Protein AF-A0A1H8TI60-F1 (afdb_monomer)

Mean predicted aligned error: 10.17 Å

Nearest PDB structures (foldseek):
  2brx-assembly1_A  TM=9.393E-01  e=2.793E-07  Pyrococcus furiosus
  2j4k-assembly1_C  TM=9.108E-01  e=2.691E-06  Saccharolobus solfataricus P2
  2j4l-assembly1_E  TM=8.983E-01  e=6.579E-06  Saccharolobus solfataricus
  2j4j-assembly1_E  TM=9.072E-01  e=2.920E-05  Saccharolobus solfataricus P2
  2j4j-assembly1_C  TM=8.533E-01  e=2.442E-05  Saccharolobus solfataricus P2

Radius of gyration: 17.44 Å; Cα contacts (8 Å, |Δi|>4): 219; chains: 1; bounding box: 43×33×63 Å

Organism: NCBI:txid660520

pLDDT: mean 76.33, std 19.81, range [30.11, 94.12]

Sequence (157 aa):
MPTLDSEHLREYATVIPTLAQEHGVCVVTGGGSPSREFIDSELSGRTKSNLKLGIGVTRLNARFLVAATGDDAVLTPSKDYEAAGRALRCGDIVVMGGIAPDQITDAVSALLAEYINAGFLICATNVPWSESVALRRVKEKALPFRAGRMSSGFLRD

Solvent-accessible surface area (backbone atoms only — not comparable to full-atom values): 9128 Å² total; per-residue (Å²): 117,78,72,70,50,72,66,63,42,51,51,47,31,52,51,52,59,62,49,46,76,83,39,87,42,77,46,68,31,61,34,55,68,56,16,49,54,47,23,64,25,84,92,73,40,81,36,77,67,22,30,47,47,21,30,49,40,3,38,50,41,24,52,51,49,39,70,60,50,50,87,87,36,59,66,52,66,37,72,47,62,66,58,37,47,52,42,39,73,75,69,21,40,32,32,17,30,44,72,51,72,92,50,56,51,69,58,51,46,52,52,41,34,59,75,62,65,38,69,62,46,74,46,87,60,93,60,80,77,88,69,51,54,47,74,40,52,61,79,69,66,92,66,80,85,75,75,75,83,74,81,89,80,86,88,80,134

Secondary structure (DSSP, 8-state):
---S-HHHHHHHHHHHHHHHTTS--EEE---HHHHHHHHT-TTT-S-HHHHHHHHHHHHHHHHHHHHHH-TTS-----SSHHHHHHHHHTTPPEEE---STT--HHHHHHHHHHHTT-SEEEE--SS-TTSSSEEEETTS-----------------

Structure (mmCIF, N/CA/C/O backbone):
data_AF-A0A1H8TI60-F1
#
_entry.id   AF-A0A1H8TI60-F1
#
loop_
_atom_site.group_PDB
_atom_site.id
_atom_site.type_symbol
_atom_site.label_atom_id
_atom_site.label_alt_id
_atom_site.label_comp_id
_atom_site.label_asym_id
_atom_site.label_entity_id
_atom_site.label_seq_id
_atom_site.pdbx_PDB_ins_code
_atom_site.Cartn_x
_atom_site.Cartn_y
_atom_site.Cartn_z
_atom_site.occupancy
_atom_site.B_iso_or_equiv
_atom_site.auth_seq_id
_atom_site.auth_comp_id
_atom_site.auth_asym_id
_atom_site.auth_atom_id
_atom_site.pdbx_PDB_model_num
ATOM 1 N N . MET A 1 1 ? 16.234 4.261 -2.917 1.00 37.00 1 MET A N 1
ATOM 2 C CA . MET A 1 1 ? 15.803 4.612 -1.542 1.00 37.00 1 MET A CA 1
ATOM 3 C C . MET A 1 1 ? 14.281 4.622 -1.497 1.00 37.00 1 MET A C 1
ATOM 5 O O . MET A 1 1 ? 13.714 4.931 -2.540 1.00 37.00 1 MET A O 1
ATOM 9 N N . PRO A 1 2 ? 13.608 4.233 -0.394 1.00 48.31 2 PRO A N 1
ATOM 10 C CA . PRO A 1 2 ? 12.150 4.329 -0.310 1.00 48.31 2 PRO A CA 1
ATOM 11 C C . PRO A 1 2 ? 11.716 5.766 -0.612 1.00 48.31 2 PRO A C 1
ATOM 13 O O . PRO A 1 2 ? 12.353 6.712 -0.162 1.00 48.31 2 PRO A O 1
ATOM 16 N N . THR A 1 3 ? 10.677 5.923 -1.429 1.00 57.59 3 THR A N 1
ATOM 17 C CA . THR A 1 3 ? 10.190 7.245 -1.875 1.00 57.59 3 THR A CA 1
ATOM 18 C C . THR A 1 3 ? 9.201 7.870 -0.901 1.00 57.59 3 THR A C 1
ATOM 20 O O . THR A 1 3 ? 8.797 9.011 -1.097 1.00 57.59 3 THR A O 1
ATOM 23 N N . LEU A 1 4 ? 8.780 7.110 0.112 1.00 62.00 4 LEU A N 1
ATOM 24 C CA . LEU A 1 4 ? 7.967 7.617 1.204 1.00 62.00 4 LEU A CA 1
ATOM 25 C C . LEU A 1 4 ? 8.854 8.532 2.043 1.00 62.00 4 LEU A C 1
ATOM 27 O O . LEU A 1 4 ? 9.689 8.064 2.815 1.00 62.00 4 LEU A O 1
ATOM 31 N N . ASP A 1 5 ? 8.692 9.832 1.831 1.00 71.44 5 ASP A N 1
ATOM 32 C CA . ASP A 1 5 ? 9.240 10.842 2.720 1.00 71.44 5 ASP A CA 1
ATOM 33 C C . ASP A 1 5 ? 8.764 10.574 4.157 1.00 71.44 5 ASP A C 1
ATOM 35 O O . ASP A 1 5 ? 7.629 10.156 4.394 1.00 71.44 5 ASP A O 1
ATOM 39 N N . SER A 1 6 ? 9.665 10.771 5.114 1.00 72.25 6 SER A N 1
ATOM 40 C CA . SER A 1 6 ? 9.448 10.437 6.520 1.00 72.25 6 SER A CA 1
ATOM 41 C C . SER A 1 6 ? 8.280 11.201 7.145 1.00 72.25 6 SER A C 1
ATOM 43 O O . SER A 1 6 ? 7.661 10.691 8.075 1.00 72.25 6 SER A O 1
ATOM 45 N N . GLU A 1 7 ? 7.969 12.397 6.645 1.00 77.50 7 GLU A N 1
ATOM 46 C CA . GLU A 1 7 ? 6.816 13.187 7.080 1.00 77.50 7 GLU A CA 1
ATOM 47 C C . GLU A 1 7 ? 5.506 12.532 6.628 1.00 77.50 7 GLU A C 1
ATOM 49 O O . GLU A 1 7 ? 4.734 12.071 7.468 1.00 77.50 7 GLU A O 1
ATOM 54 N N . HIS A 1 8 ? 5.332 12.332 5.319 1.00 78.81 8 HIS A N 1
ATOM 55 C CA . HIS A 1 8 ? 4.176 11.630 4.753 1.00 78.81 8 HIS A CA 1
ATOM 56 C C . HIS A 1 8 ? 3.988 10.219 5.333 1.00 78.81 8 HIS A C 1
ATOM 58 O O . HIS A 1 8 ? 2.867 9.775 5.571 1.00 78.81 8 HIS A O 1
ATOM 64 N N . LEU A 1 9 ? 5.082 9.495 5.589 1.00 82.44 9 LEU A N 1
ATOM 65 C CA . LEU A 1 9 ? 5.021 8.170 6.200 1.00 82.44 9 LEU A CA 1
ATOM 66 C C . LEU A 1 9 ? 4.405 8.213 7.606 1.00 82.44 9 LEU A C 1
ATOM 68 O O . LEU A 1 9 ? 3.596 7.346 7.930 1.00 82.44 9 LEU A O 1
ATOM 72 N N . ARG A 1 10 ? 4.766 9.211 8.426 1.00 83.31 10 ARG A N 1
ATOM 73 C CA . ARG A 1 10 ? 4.195 9.402 9.771 1.00 83.31 10 ARG A CA 1
ATOM 74 C C . ARG A 1 10 ? 2.727 9.797 9.707 1.00 83.31 10 ARG A C 1
ATOM 76 O O . ARG A 1 10 ? 1.930 9.289 10.492 1.00 83.31 10 ARG A O 1
ATOM 83 N N . GLU A 1 11 ? 2.365 10.667 8.771 1.00 87.00 11 GLU A N 1
ATOM 84 C CA . GLU A 1 11 ? 0.969 11.047 8.550 1.00 87.00 11 GLU A CA 1
ATOM 85 C C . GLU A 1 11 ? 0.119 9.829 8.179 1.00 87.00 11 GLU A C 1
ATOM 87 O O . GLU A 1 11 ? -0.899 9.569 8.822 1.00 87.00 11 GLU A O 1
ATOM 92 N N . TYR A 1 12 ? 0.565 9.015 7.215 1.00 88.38 12 TYR A N 1
ATOM 93 C CA . TYR A 1 12 ? -0.143 7.788 6.843 1.00 88.38 12 TYR A CA 1
ATOM 94 C C . TYR A 1 12 ? -0.223 6.791 7.998 1.00 88.38 12 TYR A C 1
ATOM 96 O O . TYR A 1 12 ? -1.298 6.251 8.253 1.00 88.38 12 TYR A O 1
ATOM 104 N N . ALA A 1 13 ? 0.877 6.591 8.727 1.00 87.00 13 ALA A N 1
ATOM 105 C CA . ALA A 1 13 ? 0.916 5.729 9.906 1.00 87.00 13 ALA A CA 1
ATOM 106 C C . ALA A 1 13 ? -0.026 6.192 11.030 1.00 87.00 13 ALA A C 1
ATOM 108 O O . ALA A 1 13 ? -0.412 5.385 11.867 1.00 87.00 13 ALA A O 1
ATOM 109 N N . THR A 1 14 ? -0.423 7.466 11.035 1.00 88.69 14 THR A N 1
ATOM 110 C CA . THR A 1 14 ? -1.390 8.017 11.992 1.00 88.69 14 THR A CA 1
ATOM 111 C C . THR A 1 14 ? -2.823 7.858 11.482 1.00 88.69 14 THR A C 1
ATOM 113 O O . THR A 1 14 ? -3.696 7.395 12.208 1.00 88.69 14 THR A O 1
ATOM 116 N N . VAL A 1 15 ? -3.074 8.203 10.216 1.00 90.31 15 VAL A N 1
ATOM 117 C CA . VAL A 1 15 ? -4.421 8.217 9.618 1.00 90.31 15 VAL A CA 1
ATOM 118 C C . VAL A 1 15 ? -4.974 6.807 9.399 1.00 90.31 15 VAL A C 1
ATOM 120 O O . VAL A 1 15 ? -6.165 6.577 9.602 1.00 90.31 15 VAL A O 1
ATOM 123 N N . ILE A 1 16 ? -4.135 5.855 8.979 1.00 90.75 16 ILE A N 1
ATOM 124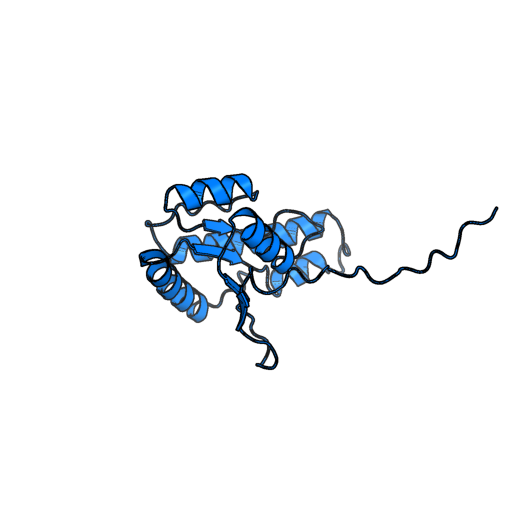 C CA . ILE A 1 16 ? -4.574 4.495 8.635 1.00 90.75 16 ILE A CA 1
ATOM 125 C C . ILE A 1 16 ? -5.190 3.766 9.843 1.00 90.75 16 ILE A C 1
ATOM 127 O O . ILE A 1 16 ? -6.317 3.285 9.699 1.00 90.75 16 ILE A O 1
ATOM 131 N N . PRO A 1 17 ? -4.547 3.715 11.030 1.00 88.69 17 PRO A N 1
ATOM 132 C CA . PRO A 1 17 ? -5.162 3.132 12.222 1.00 88.69 17 PRO A CA 1
ATOM 133 C C . PRO A 1 17 ? -6.447 3.837 12.643 1.00 88.69 17 PRO A C 1
ATOM 135 O O . PRO A 1 17 ? -7.404 3.171 13.023 1.00 88.69 17 PRO A O 1
ATOM 138 N N . THR A 1 18 ? -6.510 5.170 12.540 1.00 90.62 18 THR A N 1
ATOM 139 C CA . THR A 1 18 ? -7.734 5.921 12.857 1.00 90.62 18 THR A CA 1
ATOM 140 C C . THR A 1 18 ? -8.896 5.503 11.959 1.00 90.62 18 THR A C 1
ATOM 142 O O . THR A 1 18 ? -9.989 5.258 12.455 1.00 90.62 18 THR A O 1
ATOM 145 N N . LEU A 1 19 ? -8.669 5.344 10.651 1.00 90.25 19 LEU A N 1
ATOM 146 C CA . LEU A 1 19 ? -9.698 4.845 9.731 1.00 90.25 19 LEU A CA 1
ATOM 147 C C . LEU A 1 19 ? -10.092 3.392 10.031 1.00 90.25 19 LEU A C 1
ATOM 149 O O . LEU A 1 19 ? -11.259 3.028 9.884 1.00 90.25 19 LEU A O 1
ATOM 153 N N . ALA A 1 20 ? -9.135 2.569 10.462 1.00 89.62 20 ALA A N 1
ATOM 154 C CA . ALA A 1 20 ? -9.366 1.161 10.771 1.00 89.62 20 ALA A CA 1
ATOM 155 C C . ALA A 1 20 ? -10.279 0.935 11.990 1.00 89.62 20 ALA A C 1
ATOM 157 O O . ALA A 1 20 ? -10.853 -0.142 12.125 1.00 89.62 20 ALA A O 1
ATOM 158 N N . GLN A 1 21 ? -10.470 1.947 12.846 1.00 89.75 21 GLN A N 1
ATOM 159 C CA . GLN A 1 21 ? -11.403 1.870 13.978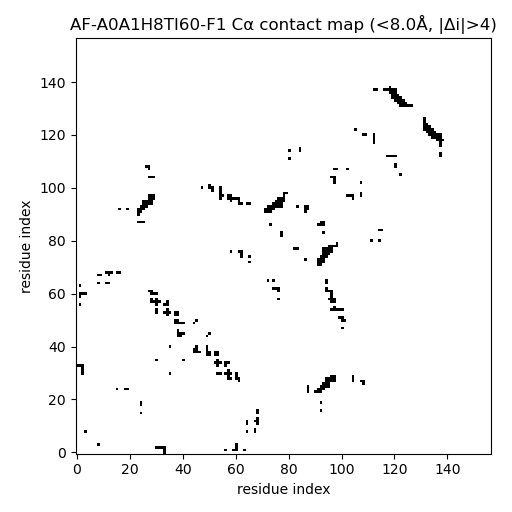 1.00 89.75 21 GLN A CA 1
ATOM 160 C C . GLN A 1 21 ? -12.868 1.746 13.535 1.00 89.75 21 GLN A C 1
ATOM 162 O O . GLN A 1 21 ? -13.676 1.157 14.250 1.00 89.75 21 GLN A O 1
ATOM 167 N N . GLU A 1 22 ? -13.216 2.275 12.358 1.00 92.25 22 GLU A N 1
ATOM 168 C CA . GLU A 1 22 ? -14.598 2.308 11.857 1.00 92.25 22 GLU A CA 1
ATOM 169 C C . GLU A 1 22 ? -14.779 1.575 10.518 1.00 92.25 22 GLU A C 1
ATOM 171 O O . GLU A 1 22 ? -15.909 1.312 10.088 1.00 92.25 22 GLU A O 1
ATOM 176 N N . HIS A 1 23 ? -13.685 1.242 9.827 1.00 92.50 23 HIS A N 1
ATOM 177 C CA . HIS A 1 23 ? -13.711 0.706 8.468 1.00 92.50 23 HIS A CA 1
ATOM 178 C C . HIS A 1 23 ? -12.710 -0.435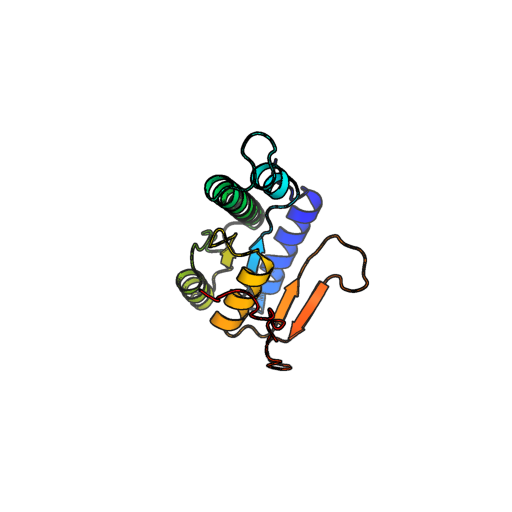 8.265 1.00 92.50 23 HIS A C 1
ATOM 180 O O . HIS A 1 23 ? -11.621 -0.441 8.823 1.00 92.50 23 HIS A O 1
ATOM 186 N N . GLY A 1 24 ? -13.033 -1.369 7.367 1.00 91.94 24 GLY A N 1
ATOM 187 C CA . GLY A 1 24 ? -12.025 -2.273 6.814 1.00 91.94 24 GLY A CA 1
ATOM 188 C C . GLY A 1 24 ? -11.096 -1.503 5.872 1.00 91.94 24 GLY A C 1
ATOM 189 O O . GLY A 1 24 ? -11.563 -0.951 4.873 1.00 91.94 24 GLY A O 1
ATOM 190 N N . VAL A 1 25 ? -9.796 -1.471 6.174 1.00 92.50 25 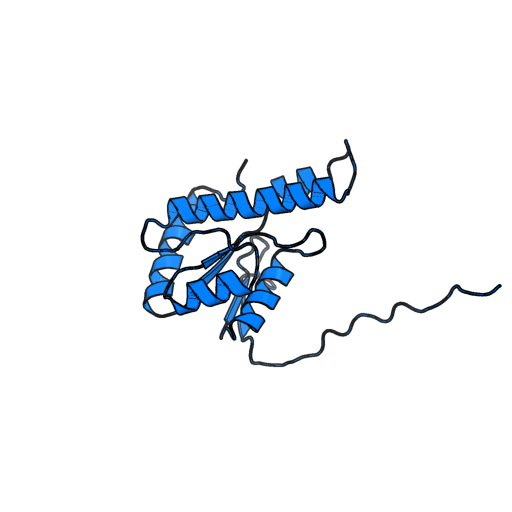VAL A N 1
ATOM 191 C CA . VAL A 1 25 ? -8.809 -0.674 5.430 1.00 92.50 25 VAL A CA 1
ATOM 192 C C . VAL A 1 25 ? -7.827 -1.569 4.673 1.00 92.50 25 VAL A C 1
ATOM 194 O O . VAL A 1 25 ? -7.162 -2.432 5.245 1.00 92.50 25 VAL A O 1
ATOM 197 N N . CYS A 1 26 ? -7.694 -1.297 3.374 1.00 92.88 26 CYS A N 1
ATOM 198 C CA . CYS A 1 26 ? -6.663 -1.859 2.507 1.00 92.88 26 CYS A CA 1
ATOM 199 C C . CYS A 1 26 ? -5.833 -0.731 1.886 1.00 92.88 26 CYS A C 1
ATOM 201 O O . CYS A 1 26 ? -6.390 0.248 1.389 1.00 92.88 26 CYS A O 1
ATOM 203 N N . VAL A 1 27 ? -4.513 -0.900 1.835 1.00 92.62 27 VAL A N 1
ATOM 204 C CA . VAL A 1 27 ? -3.571 0.063 1.257 1.00 92.62 27 VAL A CA 1
ATOM 205 C C . VAL A 1 27 ? -2.700 -0.625 0.211 1.00 92.62 27 VAL A C 1
ATOM 207 O O . VAL A 1 27 ? -2.106 -1.668 0.474 1.00 92.62 27 VAL A O 1
ATOM 210 N N . VAL A 1 28 ? -2.578 -0.025 -0.974 1.00 92.81 28 VAL A N 1
ATOM 211 C CA . VAL A 1 28 ? -1.655 -0.469 -2.030 1.00 92.81 28 VAL A CA 1
ATOM 212 C C . VAL A 1 28 ? -0.613 0.619 -2.247 1.00 92.81 28 VAL A C 1
ATOM 214 O O . VAL A 1 28 ? -0.941 1.732 -2.652 1.00 92.81 28 VAL A O 1
ATOM 217 N N . THR A 1 29 ? 0.657 0.316 -1.992 1.00 91.06 29 THR A N 1
ATOM 218 C CA . THR A 1 29 ? 1.734 1.301 -2.126 1.00 91.06 29 THR A CA 1
ATOM 219 C C . THR A 1 29 ? 2.336 1.297 -3.527 1.00 91.06 29 THR A C 1
ATOM 221 O O . THR A 1 29 ? 2.749 0.254 -4.041 1.00 91.06 29 THR A O 1
ATOM 224 N N . GLY A 1 30 ? 2.462 2.487 -4.115 1.00 89.75 30 GLY A N 1
ATOM 225 C CA . GLY A 1 30 ? 3.218 2.733 -5.342 1.00 89.75 30 GLY A CA 1
ATOM 226 C C . GLY A 1 30 ? 4.724 2.504 -5.183 1.00 89.75 30 GLY A C 1
ATOM 227 O O . GLY A 1 30 ? 5.256 2.417 -4.077 1.00 89.75 30 GLY A O 1
ATOM 228 N N . GLY A 1 31 ? 5.435 2.428 -6.310 1.00 87.31 31 GLY A N 1
ATOM 229 C CA . GLY A 1 31 ? 6.895 2.272 -6.334 1.00 87.31 31 GLY A CA 1
ATOM 230 C C . GLY A 1 31 ? 7.690 3.584 -6.414 1.00 87.31 31 GLY A C 1
ATOM 231 O O . GLY A 1 31 ? 8.906 3.563 -6.237 1.00 87.31 31 GLY A O 1
ATOM 232 N N . GLY A 1 32 ? 7.021 4.706 -6.699 1.00 85.88 32 GLY A N 1
ATOM 233 C CA . GLY A 1 32 ? 7.647 6.026 -6.842 1.00 85.88 32 GLY A CA 1
ATOM 234 C C . GLY A 1 32 ? 8.723 6.105 -7.934 1.00 85.88 32 GLY A C 1
ATOM 235 O O . GLY A 1 32 ? 8.835 5.219 -8.787 1.00 85.88 32 GLY A O 1
ATOM 236 N N . SER A 1 33 ? 9.524 7.174 -7.900 1.00 85.19 33 SER A N 1
ATOM 237 C CA . SER A 1 33 ? 10.670 7.378 -8.801 1.00 85.19 33 SER A CA 1
ATOM 238 C C . SER A 1 33 ? 11.660 6.202 -8.828 1.00 85.19 33 SER A C 1
ATOM 240 O O . SER A 1 33 ? 11.989 5.768 -9.928 1.00 85.19 33 SER A O 1
ATOM 242 N N . PRO A 1 34 ? 12.039 5.577 -7.690 1.00 84.94 34 PRO A N 1
ATOM 243 C CA . PRO A 1 34 ? 12.964 4.443 -7.691 1.00 84.94 34 PRO A CA 1
ATOM 244 C C . PRO A 1 34 ? 12.461 3.256 -8.517 1.00 84.94 34 PRO A C 1
ATOM 246 O O . PRO A 1 34 ? 13.236 2.601 -9.200 1.00 84.94 34 PRO A O 1
ATOM 249 N N . SER A 1 35 ? 11.154 2.969 -8.493 1.00 86.75 35 SER A N 1
ATOM 250 C CA . SER A 1 35 ? 10.589 1.910 -9.337 1.00 86.75 35 SER A CA 1
ATOM 251 C C . SER A 1 35 ? 10.734 2.238 -10.824 1.00 86.75 35 SER A C 1
ATOM 253 O O . SER A 1 35 ? 11.115 1.365 -11.600 1.00 86.75 35 SER A O 1
ATOM 255 N N . ARG A 1 36 ? 10.505 3.499 -11.218 1.00 84.00 36 ARG A N 1
ATOM 256 C CA . ARG A 1 36 ? 10.678 3.956 -12.608 1.00 84.00 36 ARG A CA 1
ATOM 257 C C . ARG A 1 36 ? 12.137 3.863 -13.050 1.00 84.00 36 ARG A C 1
ATOM 259 O O . ARG A 1 36 ? 12.394 3.351 -14.128 1.00 84.00 36 ARG A O 1
ATOM 266 N N . GLU A 1 37 ? 13.080 4.243 -12.189 1.00 86.81 37 GLU A N 1
ATOM 267 C CA . GLU A 1 37 ? 14.521 4.121 -12.455 1.00 86.81 37 GLU A CA 1
ATOM 268 C C . GLU A 1 37 ? 14.945 2.671 -12.734 1.00 86.81 37 GLU A C 1
ATOM 270 O O . GLU A 1 37 ? 15.737 2.424 -13.642 1.00 86.81 37 GLU A O 1
ATOM 275 N N . PHE A 1 38 ? 14.396 1.695 -12.001 1.00 85.38 38 PHE A N 1
ATOM 276 C CA . PHE A 1 38 ? 14.669 0.283 -12.279 1.00 85.38 38 PHE A CA 1
ATOM 277 C C . PHE A 1 38 ? 13.944 -0.229 -13.526 1.00 85.38 38 PHE A C 1
ATOM 279 O O . PHE A 1 38 ? 14.533 -0.989 -14.291 1.00 85.38 38 PHE A O 1
ATOM 286 N N . ILE A 1 39 ? 12.677 0.152 -13.732 1.00 85.00 39 ILE A N 1
ATOM 287 C CA . ILE A 1 39 ? 11.863 -0.309 -14.868 1.00 85.00 39 ILE A CA 1
ATOM 288 C C . ILE A 1 39 ? 12.422 0.208 -16.197 1.00 85.00 39 ILE A C 1
ATOM 290 O O . ILE A 1 39 ? 12.525 -0.564 -17.152 1.00 85.00 39 ILE A O 1
ATOM 294 N N . ASP A 1 40 ? 12.782 1.489 -16.237 1.00 84.94 40 ASP A N 1
ATOM 295 C CA . ASP A 1 40 ? 13.205 2.212 -17.436 1.00 84.94 40 ASP A CA 1
ATOM 296 C C . ASP A 1 40 ? 14.740 2.362 -17.512 1.00 84.94 40 ASP A C 1
ATOM 298 O O . ASP A 1 40 ? 15.256 3.172 -18.277 1.00 84.94 40 AS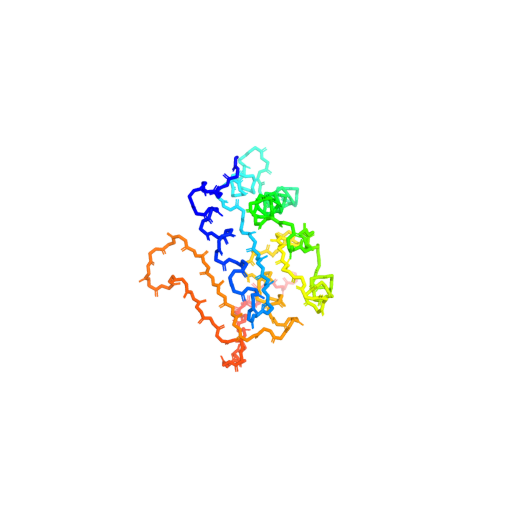P A O 1
ATOM 302 N N . SER A 1 41 ? 15.485 1.565 -16.734 1.00 80.25 41 SER A N 1
ATOM 303 C CA . SER A 1 41 ? 16.952 1.577 -16.707 1.00 80.25 41 SER A CA 1
ATOM 304 C C . SER A 1 41 ? 17.560 1.380 -18.101 1.00 80.25 41 SER A C 1
ATOM 306 O O . SER A 1 41 ? 17.369 0.335 -18.729 1.00 80.25 41 SER A O 1
ATOM 308 N N . GLU A 1 42 ? 18.381 2.332 -18.551 1.00 71.06 42 GLU A N 1
ATOM 309 C CA . GLU A 1 42 ? 19.067 2.272 -19.854 1.00 71.06 42 GLU A CA 1
ATOM 310 C C . GLU A 1 42 ? 20.049 1.096 -19.974 1.00 71.06 42 GLU A C 1
ATOM 312 O O . GLU A 1 42 ? 20.338 0.633 -21.073 1.00 71.06 42 GLU A O 1
ATOM 317 N N . LEU A 1 43 ? 20.516 0.554 -18.843 1.00 72.38 43 LEU A N 1
ATOM 318 C CA . LEU A 1 43 ? 21.450 -0.576 -18.802 1.00 72.38 43 LEU A CA 1
ATOM 319 C C . LEU A 1 43 ? 20.838 -1.884 -19.319 1.00 72.38 43 LEU A C 1
ATOM 321 O O . LEU A 1 43 ? 21.564 -2.796 -19.706 1.00 72.38 43 LEU A O 1
ATOM 325 N N . SER A 1 44 ? 19.512 -2.018 -19.264 1.00 74.94 44 SER A N 1
ATOM 326 C CA . SER A 1 44 ? 18.820 -3.270 -19.602 1.00 74.94 44 SER A CA 1
ATOM 327 C C . SER A 1 44 ? 17.492 -3.081 -20.338 1.00 74.94 44 SER A C 1
ATOM 329 O O . SER A 1 44 ? 16.939 -4.060 -20.837 1.00 74.94 44 SER A O 1
ATOM 331 N N . GLY A 1 45 ? 16.990 -1.850 -20.453 1.00 75.06 45 GLY A N 1
ATOM 332 C CA . GLY A 1 45 ? 15.702 -1.539 -21.065 1.00 75.06 45 GLY A CA 1
ATOM 333 C C . GLY A 1 45 ? 14.517 -2.110 -20.281 1.00 75.06 45 GLY A C 1
ATOM 334 O O . GLY A 1 45 ? 14.654 -2.683 -19.203 1.00 75.06 45 GLY A O 1
ATOM 335 N N . ARG A 1 46 ? 13.304 -1.988 -20.818 1.00 83.12 46 ARG A N 1
ATOM 336 C CA . ARG A 1 46 ? 12.087 -2.421 -20.116 1.00 83.12 46 ARG A CA 1
ATOM 337 C C . ARG A 1 46 ? 11.864 -3.933 -20.232 1.00 83.12 46 ARG A C 1
ATOM 339 O O . ARG A 1 46 ? 11.139 -4.408 -21.102 1.00 83.12 46 ARG A O 1
ATOM 346 N N . THR A 1 47 ? 12.487 -4.708 -19.347 1.00 87.31 47 THR A N 1
ATOM 347 C CA . THR A 1 47 ? 12.395 -6.181 -19.337 1.00 87.31 47 THR A CA 1
ATOM 348 C C . THR A 1 47 ? 11.428 -6.714 -18.276 1.00 87.31 47 THR A C 1
ATOM 350 O O . THR A 1 47 ? 11.131 -6.052 -17.282 1.00 87.31 47 THR A O 1
ATOM 353 N N . LYS A 1 48 ? 10.996 -7.979 -18.413 1.00 86.00 48 LYS A N 1
ATOM 354 C CA . LYS A 1 48 ? 10.233 -8.679 -17.356 1.00 86.00 48 LYS A CA 1
ATOM 355 C C . LYS A 1 48 ? 10.973 -8.713 -16.013 1.00 86.00 48 LYS A C 1
ATOM 357 O O . LYS A 1 48 ? 10.322 -8.739 -14.972 1.00 86.00 48 LYS A O 1
ATOM 362 N N . SER A 1 49 ? 12.307 -8.737 -16.029 1.00 87.88 49 SER A N 1
ATOM 363 C CA . SER A 1 49 ? 13.118 -8.681 -14.808 1.00 87.88 49 SER A CA 1
ATOM 364 C C . SER A 1 49 ? 12.973 -7.323 -14.120 1.00 87.88 49 SER A C 1
ATOM 366 O O . SER A 1 49 ? 12.680 -7.252 -12.930 1.00 87.88 49 SER A O 1
ATOM 368 N N . ASN A 1 50 ? 13.048 -6.242 -14.891 1.00 87.44 50 ASN A N 1
ATOM 369 C CA . ASN A 1 50 ? 12.962 -4.879 -14.373 1.00 87.44 50 ASN A CA 1
ATOM 370 C C . ASN A 1 50 ? 11.566 -4.536 -13.848 1.00 87.44 50 ASN A C 1
ATOM 372 O O . ASN A 1 50 ? 11.427 -3.907 -12.802 1.00 87.44 50 ASN A O 1
ATOM 376 N N . LEU A 1 51 ? 10.518 -5.055 -14.489 1.00 89.19 51 LEU A N 1
ATOM 377 C CA . LEU A 1 51 ? 9.155 -4.974 -13.959 1.00 89.19 51 LEU A CA 1
ATOM 378 C C . LEU A 1 51 ? 9.025 -5.688 -12.600 1.00 89.19 51 LEU A C 1
ATOM 380 O O . LEU A 1 51 ? 8.377 -5.175 -11.688 1.00 89.19 51 LEU A O 1
ATOM 384 N N . LYS A 1 52 ? 9.693 -6.838 -12.412 1.00 90.38 52 LYS A N 1
ATOM 385 C CA . LYS A 1 52 ? 9.750 -7.519 -11.105 1.00 90.38 52 LYS A CA 1
ATOM 386 C C . LYS A 1 52 ? 10.527 -6.714 -10.061 1.00 90.38 52 LYS A C 1
ATOM 388 O O . LYS A 1 52 ? 10.140 -6.746 -8.894 1.00 90.38 52 LYS A O 1
ATOM 393 N N . LEU A 1 53 ? 11.572 -5.980 -10.452 1.00 90.44 53 LEU A N 1
ATOM 394 C CA . LEU A 1 53 ? 12.265 -5.045 -9.557 1.00 90.44 53 LEU A CA 1
ATOM 395 C C . LEU A 1 53 ? 11.335 -3.911 -9.121 1.00 90.44 53 LEU A C 1
ATOM 397 O O . LEU A 1 53 ? 11.243 -3.637 -7.928 1.00 90.44 53 LEU A O 1
ATOM 401 N N . GLY A 1 54 ? 10.570 -3.330 -10.049 1.00 90.38 54 GLY A N 1
ATOM 402 C CA . GLY A 1 54 ? 9.555 -2.324 -9.729 1.00 90.38 54 GLY A CA 1
ATOM 403 C C . GLY A 1 54 ? 8.501 -2.832 -8.738 1.00 90.38 54 GLY A C 1
ATOM 404 O O . GLY A 1 54 ? 8.180 -2.156 -7.758 1.00 90.38 54 GLY A O 1
ATOM 405 N N . ILE A 1 55 ? 8.030 -4.073 -8.911 1.00 91.69 55 ILE A N 1
ATOM 406 C CA . ILE A 1 55 ? 7.176 -4.750 -7.920 1.00 91.69 55 ILE A CA 1
ATOM 407 C C . ILE A 1 55 ? 7.909 -4.909 -6.582 1.00 91.69 55 ILE A C 1
ATOM 409 O O . ILE A 1 55 ? 7.331 -4.655 -5.526 1.00 91.69 55 ILE A O 1
ATOM 413 N N . GLY A 1 56 ? 9.186 -5.287 -6.599 1.00 91.19 56 GLY A N 1
ATOM 414 C CA . GLY A 1 56 ? 10.025 -5.342 -5.403 1.00 91.19 56 GLY A CA 1
ATOM 415 C C . GLY A 1 56 ? 10.037 -4.018 -4.636 1.00 91.19 56 GLY A C 1
ATOM 416 O O . GLY A 1 56 ? 9.805 -4.018 -3.429 1.00 91.19 56 GLY A O 1
ATOM 417 N N . VAL A 1 57 ? 10.204 -2.892 -5.337 1.00 91.44 57 VAL A N 1
ATOM 418 C CA . VAL A 1 57 ? 10.170 -1.547 -4.740 1.00 91.44 57 VAL A CA 1
ATOM 419 C C . VAL A 1 57 ? 8.805 -1.237 -4.130 1.00 91.44 57 VAL A C 1
ATOM 421 O O . VAL A 1 57 ? 8.738 -0.785 -2.991 1.00 91.44 57 VAL A O 1
ATOM 424 N N . THR A 1 58 ? 7.708 -1.532 -4.833 1.00 92.00 58 THR A N 1
ATOM 425 C CA . THR A 1 58 ? 6.356 -1.310 -4.281 1.00 92.00 58 THR A CA 1
ATOM 426 C C . THR A 1 58 ? 6.154 -2.091 -2.980 1.00 92.00 58 THR A C 1
ATOM 428 O O . THR A 1 58 ? 5.638 -1.560 -2.008 1.00 92.00 58 THR A O 1
ATOM 431 N N . ARG A 1 59 ? 6.632 -3.338 -2.903 1.00 90.44 59 ARG A N 1
ATOM 432 C CA . ARG A 1 59 ? 6.518 -4.170 -1.697 1.00 90.44 59 ARG A CA 1
ATOM 433 C C . ARG A 1 59 ? 7.463 -3.726 -0.584 1.00 90.44 59 ARG A C 1
ATOM 435 O O . ARG A 1 59 ? 7.156 -3.939 0.585 1.00 90.44 59 ARG A O 1
ATOM 442 N N . LEU A 1 60 ? 8.602 -3.126 -0.925 1.00 90.25 60 LEU A N 1
ATOM 443 C CA . LEU A 1 60 ? 9.483 -2.498 0.054 1.00 90.25 60 LEU A CA 1
ATOM 444 C C . LEU A 1 60 ? 8.798 -1.289 0.703 1.00 90.25 60 LEU A C 1
ATOM 446 O O . LEU A 1 60 ? 8.817 -1.181 1.924 1.00 90.25 60 LEU A O 1
ATOM 450 N N . ASN A 1 61 ? 8.136 -0.444 -0.092 1.00 88.88 61 ASN A N 1
ATOM 451 C CA . ASN A 1 61 ? 7.346 0.679 0.419 1.00 88.88 61 ASN A CA 1
ATOM 452 C C . ASN A 1 61 ? 6.201 0.194 1.325 1.00 88.88 61 ASN A C 1
ATOM 454 O O . ASN A 1 61 ? 6.032 0.728 2.418 1.00 88.88 61 ASN A O 1
ATOM 458 N N . ALA A 1 62 ? 5.490 -0.872 0.933 1.00 89.31 62 ALA A N 1
ATOM 459 C CA . ALA A 1 62 ? 4.478 -1.515 1.775 1.00 89.31 62 ALA A CA 1
ATOM 460 C C . ALA A 1 62 ? 5.049 -1.915 3.144 1.00 89.31 62 ALA A C 1
ATOM 462 O O . ALA A 1 62 ? 4.483 -1.563 4.171 1.00 89.31 62 ALA A O 1
ATOM 463 N N . ARG A 1 63 ? 6.207 -2.589 3.170 1.00 88.12 63 ARG A N 1
ATOM 464 C CA . ARG A 1 63 ? 6.890 -2.990 4.415 1.00 88.12 63 ARG A CA 1
ATOM 465 C C . ARG A 1 63 ? 7.340 -1.807 5.275 1.00 88.12 63 ARG A C 1
ATOM 467 O O . ARG A 1 63 ? 7.382 -1.932 6.492 1.00 88.12 63 ARG A O 1
ATOM 474 N N . PHE A 1 64 ? 7.689 -0.681 4.661 1.00 87.88 64 PHE A N 1
ATOM 475 C CA . PHE A 1 64 ? 8.021 0.542 5.392 1.00 87.88 64 PHE A CA 1
ATOM 476 C C . PHE A 1 64 ? 6.792 1.135 6.086 1.00 87.88 64 PHE A C 1
ATOM 478 O O . PHE A 1 64 ? 6.867 1.482 7.260 1.00 87.88 64 PHE A O 1
ATOM 485 N N . LEU A 1 65 ? 5.657 1.201 5.385 1.00 87.50 65 LEU A N 1
ATOM 486 C CA . LEU A 1 65 ? 4.394 1.680 5.951 1.00 87.50 65 LEU A CA 1
ATOM 487 C C . LEU A 1 65 ? 3.916 0.796 7.103 1.00 87.50 65 LEU A C 1
ATOM 489 O O . LEU A 1 65 ? 3.562 1.292 8.165 1.00 87.50 65 LEU A O 1
ATOM 493 N N . VAL A 1 66 ? 3.991 -0.513 6.892 1.00 86.81 66 VAL A N 1
ATOM 494 C CA . VAL A 1 66 ? 3.820 -1.555 7.908 1.00 86.81 66 VAL A CA 1
ATOM 495 C C . VAL A 1 66 ? 4.632 -1.229 9.164 1.00 86.81 66 VAL A C 1
ATOM 497 O O . VAL A 1 66 ? 4.063 -1.019 10.229 1.00 86.81 66 VAL A O 1
ATOM 500 N N . ALA A 1 67 ? 5.951 -1.087 9.030 1.00 85.94 67 ALA A N 1
ATOM 501 C CA . ALA A 1 67 ? 6.828 -0.831 10.168 1.00 85.94 67 ALA A CA 1
ATOM 502 C C . ALA A 1 67 ? 6.514 0.493 10.889 1.00 85.94 67 ALA A C 1
ATOM 504 O O . ALA A 1 67 ? 6.755 0.602 12.086 1.00 85.94 67 ALA A O 1
ATOM 505 N N . ALA A 1 68 ? 5.979 1.487 10.176 1.00 86.50 68 ALA A N 1
ATOM 506 C CA . ALA A 1 68 ? 5.583 2.764 10.760 1.00 86.50 68 ALA A CA 1
ATOM 507 C C . ALA A 1 68 ? 4.226 2.715 11.487 1.00 86.50 68 ALA A C 1
ATOM 509 O O . ALA A 1 68 ? 4.016 3.506 12.399 1.00 86.50 68 ALA A O 1
ATOM 510 N N . THR A 1 69 ? 3.320 1.814 11.089 1.00 82.38 69 THR A N 1
ATOM 511 C CA . THR A 1 69 ? 1.928 1.758 11.580 1.00 82.38 69 THR A CA 1
ATOM 512 C C . THR A 1 69 ? 1.787 0.991 12.906 1.00 82.38 69 THR A C 1
ATOM 514 O O . THR A 1 69 ? 0.873 1.275 13.673 1.00 82.38 69 THR A O 1
ATOM 517 N N . GLY A 1 70 ? 2.710 0.075 13.222 1.00 72.50 70 GLY A N 1
ATOM 518 C CA . GLY A 1 70 ? 2.733 -0.656 14.500 1.00 72.50 70 GLY A CA 1
ATOM 519 C C . GLY A 1 70 ? 1.954 -1.981 14.504 1.00 72.50 70 GLY A C 1
ATOM 520 O O . GLY A 1 70 ? 1.491 -2.445 13.466 1.00 72.50 70 GLY A O 1
ATOM 521 N N . ASP A 1 71 ? 1.858 -2.613 15.678 1.00 61.34 71 ASP A N 1
ATOM 522 C CA . ASP A 1 71 ? 1.526 -4.043 15.851 1.00 61.34 71 ASP A CA 1
ATOM 523 C C . ASP A 1 71 ? 0.046 -4.430 15.615 1.00 61.34 71 ASP A C 1
ATOM 525 O O . ASP A 1 71 ? -0.263 -5.617 15.527 1.00 61.34 71 ASP A O 1
ATOM 529 N N . ASP A 1 72 ? -0.866 -3.465 15.457 1.00 55.88 72 ASP A N 1
ATOM 530 C CA . ASP A 1 72 ? -2.322 -3.697 15.339 1.00 55.88 72 ASP A CA 1
ATOM 531 C C . ASP A 1 72 ? -2.790 -4.185 13.950 1.00 55.88 72 ASP A C 1
ATOM 533 O O . ASP A 1 72 ? -3.985 -4.245 13.661 1.00 55.88 72 ASP A O 1
ATOM 537 N N . ALA A 1 73 ? -1.871 -4.537 13.053 1.00 56.06 73 ALA A N 1
ATOM 538 C CA . ALA A 1 73 ? -2.201 -4.918 11.688 1.00 56.06 73 ALA A CA 1
ATOM 539 C C . ALA A 1 73 ? -1.522 -6.237 11.286 1.00 56.06 73 ALA A C 1
ATOM 541 O O . ALA A 1 73 ? -0.333 -6.449 11.536 1.00 56.06 73 ALA A O 1
ATOM 542 N N . VAL A 1 74 ? -2.239 -7.130 10.588 1.00 53.28 74 VAL A N 1
ATOM 543 C CA . VAL A 1 74 ? -1.579 -8.226 9.856 1.00 53.28 74 VAL A CA 1
ATOM 544 C C . VAL A 1 74 ? -0.917 -7.638 8.622 1.00 53.28 74 VAL A C 1
ATOM 546 O O . VAL A 1 74 ? -1.422 -7.585 7.502 1.00 53.28 74 VAL A O 1
ATOM 549 N N . LEU A 1 75 ? 0.300 -7.193 8.873 1.00 57.38 75 LEU A N 1
ATOM 550 C CA . LEU A 1 75 ? 1.144 -6.453 7.969 1.00 57.38 75 LEU A CA 1
ATOM 551 C C . LEU A 1 75 ? 1.966 -7.397 7.092 1.00 57.38 75 LEU A C 1
ATOM 553 O O . LEU A 1 75 ? 3.196 -7.366 7.053 1.00 57.38 75 LEU A O 1
ATOM 557 N N . THR A 1 76 ? 1.282 -8.277 6.366 1.00 54.81 76 THR A N 1
ATOM 558 C CA . THR A 1 76 ? 1.944 -9.096 5.350 1.00 54.81 76 THR A CA 1
ATOM 559 C C . THR A 1 76 ? 1.668 -8.475 3.990 1.00 54.81 76 THR A C 1
ATOM 561 O O . THR A 1 76 ? 0.494 -8.311 3.662 1.00 54.81 76 THR A O 1
ATOM 564 N N . PRO A 1 77 ? 2.690 -8.171 3.159 1.00 58.72 77 PRO A N 1
ATOM 565 C CA . PRO A 1 77 ? 2.465 -7.798 1.770 1.00 58.72 77 PRO A CA 1
ATOM 566 C C . PRO A 1 77 ? 1.734 -8.945 1.076 1.00 58.72 77 PRO A C 1
ATOM 568 O O . PRO A 1 77 ? 2.360 -9.920 0.645 1.00 58.72 77 PRO A O 1
ATOM 571 N N . SER A 1 78 ? 0.406 -8.857 1.024 1.00 61.19 78 SER A N 1
ATOM 572 C CA . SER A 1 78 ? -0.420 -9.874 0.391 1.00 61.19 78 SER A CA 1
ATOM 573 C C . SER A 1 78 ? -0.022 -9.918 -1.078 1.00 61.19 78 SER A C 1
ATOM 575 O O . SER A 1 78 ? 0.068 -8.889 -1.751 1.00 61.19 78 SER A O 1
ATOM 577 N N . LYS A 1 79 ? 0.334 -11.112 -1.555 1.00 76.50 79 LYS A N 1
ATOM 578 C CA . LYS A 1 79 ? 0.840 -11.306 -2.922 1.00 76.50 79 LYS A CA 1
ATOM 579 C C . LYS A 1 79 ? -0.288 -11.507 -3.930 1.00 76.50 79 LYS A C 1
ATOM 581 O O . LYS A 1 79 ? -0.015 -11.517 -5.127 1.00 76.50 79 LYS A O 1
ATOM 586 N N . ASP A 1 80 ? -1.512 -11.650 -3.439 1.00 87.94 80 ASP A N 1
ATOM 587 C CA . ASP A 1 80 ? -2.724 -11.894 -4.201 1.00 87.94 80 ASP A CA 1
ATOM 588 C C . ASP A 1 80 ? -3.945 -11.308 -3.469 1.00 87.94 80 ASP A C 1
ATOM 590 O O . ASP A 1 80 ? -3.894 -10.980 -2.278 1.00 87.94 80 ASP A O 1
ATOM 594 N N . TYR A 1 81 ? -5.039 -11.145 -4.213 1.00 91.38 81 TYR A N 1
ATOM 595 C CA . TYR A 1 81 ? -6.287 -10.566 -3.712 1.00 91.38 81 TYR A CA 1
ATOM 596 C C . TYR A 1 81 ? -7.005 -11.474 -2.710 1.00 91.38 81 TYR A C 1
ATOM 598 O O . TYR A 1 81 ? -7.700 -10.990 -1.819 1.00 91.38 81 TYR A O 1
ATOM 606 N N . GLU A 1 82 ? -6.833 -12.791 -2.828 1.00 91.00 82 GLU A N 1
ATOM 607 C CA . GLU A 1 82 ? -7.532 -13.758 -1.989 1.00 91.00 82 GLU A CA 1
ATOM 608 C C . GLU A 1 82 ? -7.037 -13.698 -0.541 1.00 91.00 82 GLU A C 1
ATOM 610 O O . GLU A 1 82 ? -7.844 -13.600 0.387 1.00 91.00 82 GLU A O 1
ATOM 615 N N . ALA A 1 83 ? -5.716 -13.687 -0.352 1.00 88.88 83 ALA A N 1
ATOM 616 C CA . ALA A 1 83 ? -5.070 -13.502 0.939 1.00 88.88 83 ALA A CA 1
ATOM 617 C C . ALA A 1 83 ? -5.438 -12.153 1.564 1.00 88.88 83 ALA A C 1
ATOM 619 O O . ALA A 1 83 ? -5.804 -12.119 2.738 1.00 88.88 83 ALA A O 1
ATOM 620 N N . ALA A 1 84 ? -5.437 -11.080 0.765 1.00 90.38 84 ALA A N 1
ATOM 621 C CA . ALA A 1 84 ? -5.866 -9.755 1.204 1.00 90.38 84 ALA A CA 1
ATOM 622 C C . ALA A 1 84 ? -7.319 -9.768 1.708 1.00 90.38 84 ALA A C 1
ATOM 624 O O . ALA A 1 84 ? -7.605 -9.312 2.810 1.00 90.38 84 ALA A O 1
ATOM 625 N N . GLY A 1 85 ? -8.240 -10.362 0.945 1.00 91.56 85 GLY A N 1
ATOM 626 C CA . GLY A 1 85 ? -9.641 -10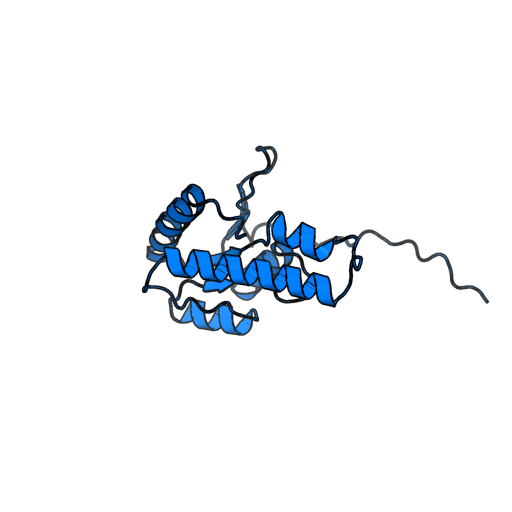.461 1.349 1.00 91.56 85 GLY A CA 1
ATOM 627 C C . GLY A 1 85 ? -9.860 -11.323 2.596 1.00 91.56 85 GLY A C 1
ATOM 628 O O . GLY A 1 85 ? -10.762 -11.032 3.377 1.00 91.56 85 GLY A O 1
ATOM 629 N N . ARG A 1 86 ? -9.060 -12.379 2.805 1.00 89.75 86 ARG A N 1
ATOM 630 C CA . ARG A 1 86 ? -9.119 -13.187 4.036 1.00 89.75 86 ARG A CA 1
ATOM 631 C C . ARG A 1 86 ? -8.654 -12.393 5.255 1.00 89.75 86 ARG A C 1
ATOM 633 O O . ARG A 1 86 ? -9.390 -12.372 6.231 1.00 89.75 86 ARG A O 1
ATOM 640 N N . ALA A 1 87 ? -7.498 -11.734 5.173 1.00 87.88 87 ALA A N 1
ATOM 641 C CA . ALA A 1 87 ? -6.958 -10.915 6.261 1.00 87.88 87 ALA A CA 1
ATOM 642 C C . ALA A 1 87 ? -7.929 -9.789 6.648 1.00 87.88 87 ALA A C 1
ATOM 644 O O . ALA A 1 87 ? -8.305 -9.650 7.808 1.00 87.88 87 ALA A O 1
ATOM 645 N N . LEU A 1 88 ? -8.471 -9.080 5.653 1.00 90.00 88 LEU A N 1
ATOM 646 C CA . LEU A 1 88 ? -9.458 -8.028 5.895 1.00 90.00 88 LEU A CA 1
ATOM 647 C C . LEU A 1 88 ? -10.699 -8.542 6.647 1.00 90.00 88 LEU A C 1
ATOM 649 O O . LEU A 1 88 ? -11.211 -7.873 7.538 1.00 90.00 88 LEU A O 1
ATOM 653 N N . ARG A 1 89 ? -11.187 -9.748 6.318 1.00 90.00 89 ARG A N 1
ATOM 654 C CA . ARG A 1 89 ? -12.322 -10.368 7.028 1.00 90.00 89 ARG A CA 1
ATOM 655 C C . ARG A 1 89 ? -11.992 -10.779 8.464 1.00 90.00 89 ARG A C 1
ATOM 657 O O . ARG A 1 89 ? -12.919 -10.910 9.257 1.00 90.00 89 ARG A O 1
ATOM 664 N N . CYS A 1 90 ? -10.718 -10.980 8.792 1.00 88.38 90 CYS A N 1
ATOM 665 C CA . CYS A 1 90 ? -10.260 -11.238 10.157 1.00 88.38 90 CYS A CA 1
ATOM 666 C C . CYS A 1 90 ? -10.117 -9.958 10.998 1.00 88.38 90 CYS A C 1
ATOM 668 O O . CYS A 1 90 ? -9.844 -10.064 12.189 1.00 88.38 90 CYS A O 1
ATOM 670 N N . GLY A 1 91 ? -10.350 -8.778 10.411 1.00 86.06 91 GLY A N 1
ATOM 671 C CA . GLY A 1 91 ? -10.206 -7.486 11.085 1.00 86.06 91 GLY A CA 1
ATOM 672 C C . GLY A 1 91 ? -8.847 -6.823 10.869 1.00 86.06 91 GLY A C 1
ATOM 673 O O . GLY A 1 91 ? -8.575 -5.796 11.481 1.00 86.06 91 GLY A O 1
ATOM 674 N N . ASP A 1 92 ? -8.008 -7.374 9.991 1.00 87.00 92 ASP A N 1
ATOM 675 C CA . ASP A 1 92 ? -6.662 -6.861 9.774 1.00 87.00 92 ASP A CA 1
ATOM 676 C C . ASP A 1 92 ? -6.641 -5.649 8.835 1.00 87.00 92 ASP A C 1
ATOM 678 O O . ASP A 1 92 ? -7.351 -5.607 7.825 1.00 87.00 92 ASP A O 1
ATOM 682 N N . ILE A 1 93 ? -5.725 -4.710 9.090 1.00 90.06 93 ILE A N 1
ATOM 683 C CA . ILE A 1 93 ? -5.339 -3.699 8.098 1.00 90.06 93 ILE A CA 1
ATOM 684 C C . ILE A 1 93 ? -4.424 -4.357 7.066 1.00 90.06 93 ILE A C 1
ATOM 686 O O . ILE A 1 93 ? -3.330 -4.829 7.385 1.00 90.06 93 ILE A O 1
ATOM 690 N N . VAL A 1 94 ? -4.844 -4.351 5.803 1.00 91.06 94 VAL A N 1
ATOM 691 C CA . VAL A 1 94 ? -4.093 -4.997 4.723 1.00 91.06 94 VAL A CA 1
ATOM 692 C C . VAL A 1 94 ? -3.210 -3.982 4.012 1.00 91.06 94 VAL A C 1
ATOM 694 O O . VAL A 1 94 ? -3.702 -2.991 3.478 1.00 91.06 94 VAL A O 1
ATOM 697 N N . VAL A 1 95 ? -1.909 -4.260 3.909 1.00 91.25 95 VAL A N 1
ATOM 698 C CA . VAL A 1 95 ? -0.970 -3.448 3.117 1.00 91.25 95 VAL A CA 1
ATOM 699 C C . VAL A 1 95 ? -0.341 -4.300 2.016 1.00 91.25 95 VAL A C 1
ATOM 701 O O . VAL A 1 95 ? 0.129 -5.410 2.258 1.00 91.25 95 VAL A O 1
ATOM 704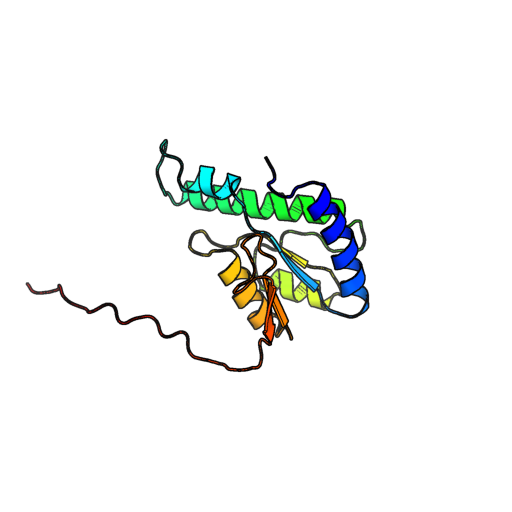 N N . MET A 1 96 ? -0.325 -3.793 0.783 1.00 90.62 96 MET A N 1
ATOM 705 C CA . MET A 1 96 ? 0.111 -4.510 -0.418 1.00 90.62 96 MET A CA 1
ATOM 706 C C . MET A 1 96 ? 1.034 -3.655 -1.291 1.00 90.62 96 MET A C 1
ATOM 708 O O . MET A 1 96 ? 1.027 -2.430 -1.226 1.00 90.62 96 MET A O 1
ATOM 712 N N . GLY A 1 97 ? 1.791 -4.316 -2.167 1.00 91.69 97 GLY A N 1
ATOM 713 C CA . GLY A 1 97 ? 2.444 -3.682 -3.317 1.00 91.69 97 GLY A CA 1
ATOM 714 C C . GLY A 1 97 ? 1.871 -4.221 -4.631 1.00 91.69 97 GLY A C 1
ATOM 715 O O . GLY A 1 97 ? 0.770 -4.762 -4.670 1.00 91.69 97 GLY A O 1
ATOM 716 N N . GLY A 1 98 ? 2.648 -4.145 -5.708 1.00 91.94 98 GLY A N 1
ATOM 717 C CA . GLY A 1 98 ? 2.311 -4.748 -6.995 1.00 91.94 98 GLY A CA 1
ATOM 718 C C . GLY A 1 98 ? 2.223 -6.281 -6.947 1.00 91.94 98 GLY A C 1
ATOM 719 O O . GLY A 1 98 ? 2.895 -6.954 -6.149 1.00 91.94 98 GLY A O 1
ATOM 720 N N . ILE A 1 99 ? 1.408 -6.836 -7.846 1.00 91.19 99 ILE A N 1
ATOM 721 C CA . ILE A 1 99 ? 1.147 -8.279 -7.965 1.00 91.19 99 ILE A CA 1
ATOM 722 C C . ILE A 1 99 ? 1.861 -8.858 -9.188 1.00 91.19 99 ILE A C 1
ATOM 724 O O . ILE A 1 99 ? 2.690 -9.759 -9.027 1.00 91.19 99 ILE A O 1
ATOM 728 N N . ALA A 1 100 ? 1.597 -8.310 -10.379 1.00 88.50 100 ALA A N 1
ATOM 729 C CA . ALA A 1 100 ? 2.080 -8.840 -11.653 1.00 88.50 100 ALA A CA 1
ATOM 730 C C . ALA A 1 100 ? 2.829 -7.784 -12.503 1.00 88.50 100 ALA A C 1
ATOM 732 O O . ALA A 1 100 ? 2.521 -6.597 -12.404 1.00 88.50 100 ALA A O 1
ATOM 733 N N . PRO A 1 101 ? 3.829 -8.185 -13.323 1.00 83.44 101 PRO A N 1
ATOM 734 C CA . PRO A 1 101 ? 4.654 -7.271 -14.134 1.00 83.44 101 PRO A CA 1
ATOM 735 C C . PRO A 1 101 ? 3.892 -6.363 -15.107 1.00 83.44 101 PRO A C 1
ATOM 737 O O . PRO A 1 101 ? 4.392 -5.307 -15.480 1.00 83.44 101 PRO A O 1
ATOM 740 N N . ASP A 1 102 ? 2.714 -6.787 -15.544 1.00 82.25 102 ASP A N 1
ATOM 741 C CA . ASP A 1 102 ? 1.834 -6.106 -16.493 1.00 82.25 102 ASP A CA 1
ATOM 742 C C . ASP A 1 102 ? 0.772 -5.226 -15.813 1.00 82.25 102 ASP A C 1
ATOM 744 O O . ASP A 1 102 ? -0.080 -4.652 -16.489 1.00 82.25 102 ASP A O 1
ATOM 748 N N . GLN A 1 103 ? 0.838 -5.074 -14.487 1.00 85.50 103 GLN A N 1
ATOM 749 C CA . GLN A 1 103 ? -0.102 -4.271 -13.715 1.00 85.50 103 GLN A CA 1
ATOM 750 C C . GLN A 1 103 ? 0.593 -3.102 -13.019 1.00 85.50 103 GLN A C 1
ATOM 752 O O . GLN A 1 103 ? 1.580 -3.263 -12.299 1.00 85.50 103 GLN A O 1
ATOM 757 N N . ILE A 1 104 ? 0.022 -1.910 -13.187 1.00 88.12 104 ILE A N 1
ATOM 758 C CA . ILE A 1 104 ? 0.344 -0.754 -12.345 1.00 88.12 104 ILE A CA 1
ATOM 759 C C . ILE A 1 104 ? -0.446 -0.821 -11.035 1.00 88.12 104 ILE A C 1
ATOM 761 O O . ILE A 1 104 ? -1.468 -1.503 -10.943 1.00 88.12 104 ILE A O 1
ATOM 765 N N . THR A 1 105 ? 0.003 -0.089 -10.018 1.00 91.31 105 THR A N 1
ATOM 766 C CA . THR A 1 105 ? -0.620 -0.131 -8.689 1.00 91.31 105 THR A CA 1
ATOM 767 C C . THR A 1 105 ? -2.062 0.359 -8.683 1.00 91.31 105 THR A C 1
ATOM 769 O O . THR A 1 105 ? -2.859 -0.199 -7.944 1.00 91.31 105 THR A O 1
ATOM 772 N N . ASP A 1 106 ? -2.440 1.289 -9.561 1.00 90.00 106 ASP A N 1
ATOM 773 C CA . ASP A 1 106 ? -3.830 1.756 -9.677 1.00 90.00 106 ASP A CA 1
ATOM 774 C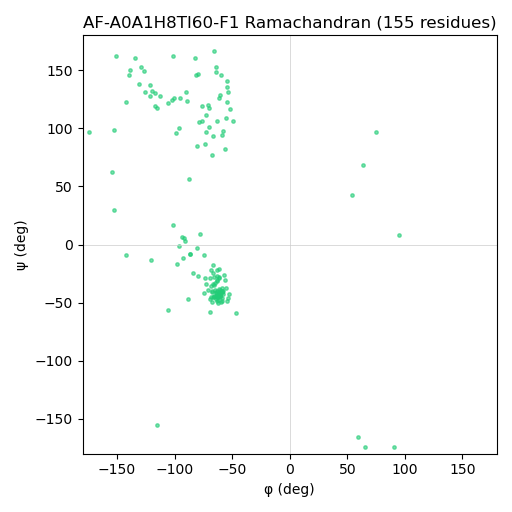 C . ASP A 1 106 ? -4.776 0.629 -10.115 1.00 90.00 106 ASP A C 1
ATOM 776 O O . ASP A 1 106 ? -5.876 0.486 -9.580 1.00 90.00 106 ASP A O 1
ATOM 780 N N . ALA A 1 107 ? -4.326 -0.222 -11.045 1.00 91.12 107 ALA A N 1
ATOM 781 C CA . ALA A 1 107 ? -5.077 -1.398 -11.473 1.00 91.12 107 ALA A CA 1
ATOM 782 C C . ALA A 1 107 ? -5.175 -2.432 -10.343 1.00 91.12 107 ALA A C 1
ATOM 784 O O . ALA A 1 107 ? -6.239 -3.009 -10.127 1.00 91.12 107 ALA A O 1
ATOM 785 N N . VAL A 1 108 ? -4.091 -2.627 -9.582 1.00 92.44 108 VAL A N 1
ATOM 786 C CA . VAL A 1 108 ? -4.100 -3.496 -8.397 1.00 92.44 108 VAL A CA 1
ATOM 787 C C . VAL A 1 108 ? -5.106 -2.992 -7.361 1.00 92.44 108 VAL A C 1
ATOM 789 O O . VAL A 1 108 ? -5.898 -3.790 -6.869 1.00 92.44 108 VAL A O 1
ATOM 792 N N . SER A 1 109 ? -5.131 -1.689 -7.075 1.00 93.25 109 SER A N 1
ATOM 793 C CA . SER A 1 109 ? -6.075 -1.076 -6.135 1.00 93.25 109 SER A CA 1
ATOM 794 C C . SER A 1 109 ? -7.525 -1.217 -6.587 1.00 93.25 109 SER A C 1
ATOM 796 O O . SER A 1 109 ? -8.385 -1.555 -5.779 1.00 93.25 109 SER A O 1
ATOM 798 N N . ALA A 1 110 ? -7.804 -0.994 -7.875 1.00 92.69 110 ALA A N 1
ATOM 799 C CA . ALA A 1 110 ? -9.148 -1.132 -8.427 1.00 92.69 110 ALA A CA 1
ATOM 800 C C . ALA A 1 110 ? -9.656 -2.579 -8.349 1.00 92.69 110 ALA A C 1
ATOM 802 O O . ALA A 1 110 ? -10.764 -2.814 -7.872 1.00 92.69 110 ALA A O 1
ATOM 803 N N . LEU A 1 111 ? -8.826 -3.545 -8.754 1.00 93.00 111 LEU A N 1
ATOM 804 C CA . LEU A 1 111 ? -9.165 -4.968 -8.689 1.00 93.00 111 LEU A CA 1
ATOM 805 C C . LEU A 1 111 ? -9.327 -5.450 -7.246 1.00 93.00 111 LEU A C 1
ATOM 807 O O . LEU A 1 111 ? -10.244 -6.212 -6.960 1.00 93.00 111 LEU A O 1
ATOM 811 N N . LEU A 1 112 ? -8.485 -4.978 -6.321 1.00 93.00 112 LEU A N 1
ATOM 812 C CA . LEU A 1 112 ? -8.643 -5.271 -4.898 1.00 93.00 112 LEU A CA 1
ATOM 813 C C . LEU A 1 112 ? -9.966 -4.716 -4.364 1.00 93.00 112 LEU A C 1
ATOM 815 O O . LEU A 1 112 ? -10.688 -5.440 -3.687 1.00 93.00 112 LEU A O 1
ATOM 819 N N . ALA A 1 113 ? -10.285 -3.457 -4.676 1.00 94.12 113 ALA A N 1
ATOM 820 C CA . ALA A 1 113 ? -11.516 -2.803 -4.245 1.00 94.12 113 ALA A CA 1
ATOM 821 C C . ALA A 1 113 ? -12.764 -3.533 -4.764 1.00 94.12 113 ALA A C 1
ATOM 823 O O . ALA A 1 113 ? -13.720 -3.719 -4.012 1.00 94.12 113 ALA A O 1
ATOM 824 N N . GLU A 1 114 ? -12.744 -3.990 -6.018 1.00 92.31 114 GLU A N 1
ATOM 825 C CA . GLU A 1 114 ? -13.796 -4.838 -6.581 1.00 92.31 114 GLU A CA 1
ATOM 826 C C . GLU A 1 114 ? -13.875 -6.186 -5.851 1.00 92.31 114 GLU A C 1
ATOM 828 O O . GLU A 1 114 ? -14.948 -6.577 -5.392 1.00 92.31 114 GLU A O 1
ATOM 833 N N . TYR A 1 115 ? -12.733 -6.855 -5.663 1.00 92.94 115 TYR A N 1
ATOM 834 C CA . TYR A 1 115 ? -12.642 -8.171 -5.029 1.00 92.94 115 TYR A CA 1
ATOM 835 C C . TYR A 1 115 ? -13.198 -8.190 -3.597 1.00 92.94 115 TYR A C 1
ATOM 837 O O . TYR A 1 115 ? -13.894 -9.128 -3.209 1.00 92.94 115 TYR A O 1
ATOM 845 N N . ILE A 1 116 ? -12.917 -7.150 -2.805 1.00 92.81 116 ILE A N 1
ATOM 846 C CA . ILE A 1 116 ? -13.402 -7.023 -1.419 1.00 92.81 116 ILE A CA 1
ATOM 847 C C . ILE A 1 116 ? -14.746 -6.288 -1.312 1.00 92.81 116 ILE A C 1
ATOM 849 O O . ILE A 1 116 ? -15.221 -6.065 -0.201 1.00 92.81 116 ILE A O 1
ATOM 853 N N . ASN A 1 117 ? -15.365 -5.907 -2.438 1.00 92.94 117 ASN A N 1
ATOM 854 C CA . ASN A 1 117 ? -16.607 -5.128 -2.483 1.00 92.94 117 ASN A CA 1
ATOM 855 C C . ASN A 1 117 ? -16.524 -3.814 -1.676 1.00 92.94 117 ASN A C 1
ATOM 857 O O . ASN A 1 117 ? -17.454 -3.460 -0.944 1.00 92.94 117 ASN A O 1
ATOM 861 N N . ALA A 1 118 ? -15.400 -3.102 -1.793 1.00 93.50 118 ALA A N 1
ATOM 862 C CA . ALA A 1 118 ? -15.140 -1.866 -1.063 1.00 93.50 118 ALA A CA 1
ATOM 863 C C . ALA A 1 118 ? -16.190 -0.788 -1.378 1.00 93.50 118 ALA A C 1
ATOM 865 O O . ALA A 1 118 ? -16.678 -0.674 -2.502 1.00 93.50 118 ALA A O 1
ATOM 866 N N . GLY A 1 119 ? -16.525 0.049 -0.392 1.00 92.12 119 GLY A N 1
ATOM 867 C CA . GLY A 1 119 ? -17.401 1.207 -0.614 1.00 92.12 119 GLY A CA 1
ATOM 868 C C . GLY A 1 119 ? -16.706 2.336 -1.382 1.00 92.12 119 GLY A C 1
ATOM 869 O O . GLY A 1 119 ? -17.332 3.011 -2.207 1.00 92.12 119 GLY A O 1
ATOM 870 N N . PHE A 1 120 ? -15.404 2.498 -1.142 1.00 92.00 120 PHE A N 1
ATOM 871 C CA . PHE A 1 120 ? -14.594 3.607 -1.629 1.00 92.00 120 PHE A CA 1
ATOM 872 C C . PHE A 1 120 ? -13.211 3.135 -2.081 1.00 92.00 120 PHE A C 1
ATOM 874 O O . PHE A 1 120 ? -12.629 2.231 -1.486 1.00 92.00 120 PHE A O 1
ATOM 881 N N . LEU A 1 121 ? -12.686 3.794 -3.112 1.00 91.50 121 LEU A N 1
ATOM 882 C CA . LEU A 1 121 ? -11.290 3.734 -3.526 1.00 91.50 121 LEU A CA 1
ATOM 883 C C . LEU A 1 121 ? -10.718 5.152 -3.473 1.00 91.50 121 LEU A C 1
ATOM 885 O O . LEU A 1 121 ? -11.307 6.068 -4.045 1.00 91.50 121 LEU A O 1
ATOM 889 N N . ILE A 1 122 ? -9.589 5.317 -2.787 1.00 89.69 122 ILE A N 1
ATOM 890 C CA . ILE A 1 122 ? -8.919 6.604 -2.590 1.00 89.69 122 ILE A CA 1
ATOM 891 C C . ILE A 1 122 ? -7.542 6.548 -3.250 1.00 89.69 122 ILE A C 1
ATOM 893 O O . ILE A 1 122 ? -6.698 5.745 -2.854 1.00 89.69 122 ILE A O 1
ATOM 897 N N . CYS A 1 123 ? -7.297 7.419 -4.230 1.00 84.69 123 CYS A N 1
ATOM 898 C CA . CYS A 1 123 ? -5.985 7.557 -4.868 1.00 84.69 123 CYS A CA 1
ATOM 899 C C . CYS A 1 123 ? -5.207 8.747 -4.283 1.00 84.69 123 CYS A C 1
ATOM 901 O O . CYS A 1 123 ? -5.380 9.883 -4.727 1.00 84.69 123 CYS A O 1
ATOM 903 N N . ALA A 1 124 ? -4.336 8.494 -3.304 1.00 79.75 124 ALA A N 1
ATOM 904 C CA . ALA A 1 124 ? -3.430 9.503 -2.751 1.00 79.75 124 ALA A CA 1
ATOM 905 C C . ALA A 1 124 ? -2.221 9.710 -3.688 1.00 79.75 124 ALA A C 1
ATOM 907 O O . ALA A 1 124 ? -1.341 8.856 -3.775 1.00 79.75 124 ALA A O 1
ATOM 908 N N . THR A 1 125 ? -2.194 10.828 -4.420 1.00 72.38 125 THR A N 1
ATOM 909 C CA . THR A 1 125 ? -1.162 11.157 -5.423 1.00 72.38 125 THR A CA 1
ATOM 910 C C . THR A 1 125 ? -0.590 12.558 -5.195 1.00 72.38 125 THR A C 1
ATOM 912 O O . THR A 1 125 ? -1.279 13.419 -4.654 1.00 72.38 125 THR A O 1
ATOM 915 N N . ASN A 1 126 ? 0.661 12.792 -5.610 1.00 64.75 126 ASN A N 1
ATOM 916 C CA . ASN A 1 126 ? 1.386 14.054 -5.401 1.00 64.75 126 ASN A CA 1
ATOM 917 C C . ASN A 1 126 ? 1.250 15.070 -6.555 1.00 64.75 126 ASN A C 1
ATOM 919 O O . ASN A 1 126 ? 1.925 16.099 -6.546 1.00 64.75 126 ASN A O 1
ATOM 923 N N . VAL A 1 127 ? 0.424 14.784 -7.567 1.00 53.53 127 VAL A N 1
ATOM 924 C CA . VAL A 1 127 ? 0.159 15.727 -8.666 1.00 53.53 127 VAL A CA 1
ATOM 925 C C . VAL A 1 127 ? -0.866 16.786 -8.226 1.00 53.53 127 VAL A C 1
ATOM 927 O O . VAL A 1 127 ? -1.736 16.454 -7.425 1.00 53.53 127 VAL A O 1
ATOM 930 N N . PRO A 1 128 ? -0.799 18.052 -8.688 1.00 38.72 128 PRO A N 1
ATOM 931 C CA . PRO A 1 128 ? -1.742 19.103 -8.294 1.00 38.72 128 PRO A CA 1
ATOM 932 C C . PRO A 1 128 ? -3.195 18.851 -8.720 1.00 38.72 128 PRO A C 1
ATOM 934 O O . PRO A 1 128 ? -3.482 18.268 -9.766 1.00 38.72 128 PRO A O 1
ATOM 937 N N . TRP A 1 129 ? -4.099 19.356 -7.883 1.00 39.06 129 TRP A N 1
ATOM 938 C CA . TRP A 1 129 ? -5.542 19.129 -7.840 1.00 39.06 129 TRP A CA 1
ATOM 939 C C . TRP A 1 129 ? -6.299 19.706 -9.050 1.00 39.06 129 TRP A C 1
ATOM 941 O O . TRP A 1 129 ? -6.956 20.737 -8.967 1.00 39.06 129 TRP A O 1
ATOM 951 N N . SER A 1 130 ? -6.233 19.033 -10.195 1.00 47.47 130 SER A N 1
ATOM 952 C CA . SER A 1 130 ? -7.446 18.891 -11.020 1.00 47.47 130 SER A CA 1
ATOM 953 C C . SER A 1 130 ? -8.130 17.539 -10.773 1.00 47.47 130 SER A C 1
ATOM 955 O O . SER A 1 130 ? -9.315 17.402 -11.057 1.00 47.47 130 SER A O 1
ATOM 957 N N . GLU A 1 131 ? -7.413 16.576 -10.166 1.00 42.25 131 GLU A N 1
ATOM 958 C CA . GLU A 1 131 ? -7.851 15.188 -9.940 1.00 42.25 131 GLU A CA 1
ATOM 959 C C . GLU A 1 131 ? -7.184 14.523 -8.701 1.00 42.25 131 GLU A C 1
ATOM 961 O O . GLU A 1 131 ? -6.949 13.315 -8.686 1.00 42.25 131 GLU A O 1
ATOM 966 N N . SER A 1 132 ? -6.810 15.272 -7.655 1.00 42.09 132 SER A N 1
ATOM 967 C CA . SER A 1 132 ? -5.924 14.741 -6.593 1.00 42.09 132 SER A CA 1
ATOM 968 C C . SER A 1 132 ? -6.690 14.367 -5.324 1.00 42.09 132 SER A C 1
ATOM 970 O O . SER A 1 132 ? -7.421 15.175 -4.760 1.00 42.09 132 SER A O 1
ATOM 972 N N . VAL A 1 133 ? -6.531 13.110 -4.897 1.00 48.75 133 VAL A N 1
ATOM 973 C CA . VAL A 1 133 ? -7.506 12.339 -4.103 1.00 48.75 133 VAL A CA 1
ATOM 974 C C . VAL A 1 133 ? -8.799 12.115 -4.887 1.00 48.75 133 VAL A C 1
ATOM 976 O O . VAL A 1 133 ? -9.869 12.622 -4.557 1.00 48.75 133 VAL A O 1
ATOM 979 N N . ALA A 1 134 ? -8.707 11.304 -5.942 1.00 57.47 134 ALA A N 1
ATOM 980 C CA . ALA A 1 134 ? -9.893 10.737 -6.563 1.00 57.47 134 ALA A CA 1
ATOM 981 C C . ALA A 1 134 ? -10.541 9.762 -5.565 1.00 57.47 134 ALA A C 1
ATOM 983 O O . ALA A 1 134 ? -10.152 8.596 -5.477 1.00 57.47 134 ALA A O 1
ATOM 984 N N . LEU A 1 135 ? -11.497 10.257 -4.775 1.00 62.44 135 LEU A N 1
ATOM 985 C CA . LEU A 1 135 ? -12.426 9.416 -4.032 1.00 62.44 135 LEU A CA 1
ATOM 986 C C . LEU A 1 135 ? -13.450 8.893 -5.031 1.00 62.44 135 LEU A C 1
ATOM 988 O O . LEU A 1 135 ? -14.329 9.622 -5.491 1.00 62.44 135 LEU A O 1
ATOM 992 N N . ARG A 1 136 ? -13.339 7.616 -5.375 1.00 71.75 136 ARG A N 1
ATOM 993 C CA . ARG A 1 136 ? -14.302 6.958 -6.247 1.00 71.75 136 ARG A CA 1
ATOM 994 C C . ARG A 1 136 ? -15.183 6.044 -5.418 1.00 71.75 136 ARG A C 1
ATOM 996 O O . ARG A 1 136 ? -14.701 5.112 -4.776 1.00 71.75 136 ARG A O 1
ATOM 1003 N N . ARG A 1 137 ? -16.494 6.276 -5.467 1.00 74.19 137 ARG A N 1
ATOM 1004 C CA . ARG A 1 137 ? -17.465 5.307 -4.963 1.00 74.19 137 ARG A CA 1
ATOM 1005 C C . ARG A 1 137 ? -17.460 4.118 -5.916 1.00 74.19 137 ARG A C 1
ATOM 1007 O O . ARG A 1 137 ? -17.797 4.266 -7.088 1.00 74.19 137 ARG A O 1
ATOM 1014 N N . VAL A 1 138 ? -17.083 2.942 -5.425 1.00 75.44 138 VAL A N 1
ATOM 1015 C CA . VAL A 1 138 ? -16.945 1.744 -6.275 1.00 75.44 138 VAL A CA 1
ATOM 1016 C C . VAL A 1 138 ? -18.298 1.351 -6.893 1.00 75.44 138 VAL A C 1
ATOM 1018 O O . VAL A 1 138 ? -18.349 0.819 -7.997 1.00 75.44 138 VAL A O 1
ATOM 1021 N N . LYS A 1 139 ? -19.412 1.687 -6.224 1.00 57.22 139 LYS A N 1
ATOM 1022 C CA . LYS A 1 139 ? -20.781 1.331 -6.641 1.00 57.22 139 LYS A CA 1
ATOM 1023 C C . LYS A 1 139 ? -21.543 2.394 -7.440 1.00 57.22 139 LYS A C 1
ATOM 1025 O O . LYS A 1 139 ? -22.660 2.117 -7.867 1.00 57.22 139 LYS A O 1
ATOM 1030 N N . GLU A 1 140 ? -20.978 3.574 -7.704 1.00 47.00 140 GLU A N 1
ATOM 1031 C CA . GLU A 1 140 ? -21.601 4.529 -8.634 1.00 47.00 140 GLU A CA 1
ATOM 1032 C C . GLU A 1 140 ? -20.986 4.384 -10.028 1.00 47.00 140 GLU A C 1
ATOM 1034 O O . GLU A 1 140 ? -19.914 4.900 -10.327 1.00 47.00 140 GLU A O 1
ATOM 1039 N N . LYS A 1 141 ? -21.728 3.673 -10.884 1.00 36.81 141 LYS A N 1
ATOM 1040 C CA . LYS A 1 141 ? -21.444 3.354 -12.290 1.00 36.81 141 LYS A CA 1
ATOM 1041 C C . LYS A 1 141 ? -20.379 2.273 -12.507 1.00 36.81 141 LYS A C 1
ATOM 1043 O O . LYS A 1 141 ? -19.194 2.548 -12.694 1.00 36.81 141 LYS A O 1
ATOM 1048 N N . ALA A 1 142 ? -20.876 1.052 -12.708 1.00 37.84 142 ALA A N 1
ATOM 1049 C CA . ALA A 1 142 ? -20.336 0.157 -13.725 1.00 37.84 142 ALA A CA 1
ATOM 1050 C C . ALA A 1 142 ? -20.402 0.870 -15.094 1.00 37.84 142 ALA A C 1
ATOM 1052 O O . ALA A 1 142 ? -21.360 0.732 -15.849 1.00 37.84 142 ALA A O 1
ATOM 1053 N N . LEU A 1 143 ? -19.421 1.724 -15.381 1.00 34.09 143 LEU A N 1
ATOM 1054 C CA . LEU A 1 143 ? -19.154 2.203 -16.731 1.00 34.09 143 LEU A CA 1
ATOM 1055 C C . LEU A 1 143 ? -18.174 1.208 -17.358 1.00 34.09 143 LEU A C 1
ATOM 1057 O O . LEU A 1 143 ? -17.107 0.985 -16.780 1.00 34.09 143 LEU A O 1
ATOM 1061 N N . PRO A 1 144 ? -18.507 0.596 -18.506 1.00 33.41 144 PRO A N 1
ATOM 1062 C CA . PRO A 1 144 ? -17.613 -0.343 -19.155 1.00 33.41 144 PRO A CA 1
AT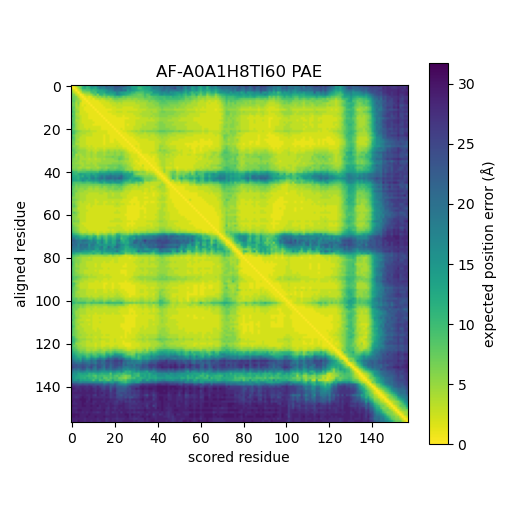OM 1063 C C . PRO A 1 144 ? -16.317 0.376 -19.524 1.00 33.41 144 PRO A C 1
ATOM 1065 O O . PRO A 1 144 ? -16.336 1.419 -20.183 1.00 33.41 144 PRO A O 1
ATOM 1068 N N . PHE A 1 145 ? -15.189 -0.207 -19.124 1.00 34.12 145 PHE A N 1
ATOM 1069 C CA . PHE A 1 145 ? -13.892 0.103 -19.704 1.00 34.12 145 PHE A CA 1
ATOM 1070 C C . PHE A 1 145 ? -13.987 -0.177 -21.212 1.00 34.12 145 PHE A C 1
ATOM 1072 O O . PHE A 1 145 ? -13.927 -1.323 -21.657 1.00 34.12 145 PHE A O 1
ATOM 1079 N N . ARG A 1 146 ? -14.216 0.865 -22.021 1.00 30.48 146 ARG A N 1
ATOM 1080 C CA . ARG A 1 146 ? -14.079 0.773 -23.475 1.00 30.48 146 ARG A CA 1
ATOM 1081 C C . ARG A 1 146 ? -12.588 0.700 -23.771 1.00 30.48 146 ARG A C 1
ATOM 1083 O O . ARG A 1 146 ? -11.925 1.729 -23.861 1.00 30.48 146 ARG A O 1
ATOM 1090 N N . ALA A 1 147 ? -12.082 -0.516 -23.955 1.00 35.09 147 ALA A N 1
ATOM 1091 C CA . ALA A 1 147 ? -10.859 -0.720 -24.711 1.00 35.09 147 ALA A CA 1
ATOM 1092 C C . ALA A 1 147 ? -11.033 -0.010 -26.063 1.00 35.09 147 ALA A C 1
ATOM 1094 O O . ALA A 1 147 ? -11.956 -0.312 -26.827 1.00 35.09 147 ALA A O 1
ATOM 1095 N N . GLY A 1 148 ? -10.205 1.003 -26.316 1.00 30.11 148 GLY A N 1
ATOM 1096 C CA . GLY A 1 148 ? -10.157 1.666 -27.610 1.00 30.11 148 GLY A CA 1
ATOM 1097 C C . GLY A 1 148 ? -9.945 0.618 -28.697 1.00 30.11 148 GLY A C 1
ATOM 1098 O O . GLY A 1 148 ? -9.079 -0.246 -28.571 1.00 30.11 148 GLY A O 1
ATOM 1099 N N . ARG A 1 149 ? -10.770 0.678 -29.746 1.00 33.22 149 ARG A N 1
ATOM 1100 C CA . ARG A 1 149 ? -10.600 -0.099 -30.976 1.00 33.22 149 ARG A CA 1
ATOM 1101 C C . ARG A 1 149 ? -9.157 0.051 -31.463 1.00 33.22 149 ARG A C 1
ATOM 1103 O O . ARG A 1 149 ? -8.815 1.087 -32.022 1.00 33.22 149 ARG A O 1
ATOM 1110 N N . MET A 1 150 ? -8.340 -0.986 -31.300 1.00 32.88 150 MET A N 1
ATOM 1111 C CA . MET A 1 150 ? -7.220 -1.199 -32.204 1.00 32.88 150 MET A CA 1
ATOM 1112 C C . MET A 1 150 ? -7.825 -1.669 -33.522 1.00 32.88 150 MET A C 1
ATOM 1114 O O . MET A 1 150 ? -8.438 -2.733 -33.601 1.00 32.88 150 MET A O 1
ATOM 1118 N N . SER A 1 151 ? -7.723 -0.820 -34.537 1.00 35.44 151 SER A N 1
ATOM 1119 C CA . SER A 1 151 ? -7.991 -1.174 -35.923 1.00 35.44 151 SER A CA 1
ATOM 1120 C C . SER A 1 151 ? -7.124 -2.374 -36.301 1.00 35.44 151 SER A C 1
ATOM 1122 O O . SER A 1 151 ? -5.907 -2.257 -36.434 1.00 35.44 151 SER A O 1
ATOM 1124 N N . SER A 1 152 ? -7.760 -3.531 -36.461 1.00 36.50 152 SER A N 1
ATOM 1125 C CA . SER A 1 152 ? -7.184 -4.695 -37.120 1.00 36.50 152 SER A CA 1
ATOM 1126 C C . SER A 1 152 ? -6.898 -4.333 -38.574 1.00 36.50 152 SER A C 1
ATOM 1128 O O . SER A 1 152 ? -7.819 -4.206 -39.382 1.00 36.50 152 SER A O 1
ATOM 1130 N N . GLY A 1 153 ? -5.627 -4.144 -38.899 1.00 36.97 153 GLY A N 1
ATOM 1131 C CA . GLY A 1 153 ? -5.197 -3.840 -40.252 1.00 36.97 153 GLY A CA 1
ATOM 1132 C C . GLY A 1 153 ? -3.762 -4.268 -40.483 1.00 36.97 153 GLY A C 1
ATOM 1133 O O . GLY A 1 153 ? -2.939 -3.400 -40.717 1.00 36.97 153 GLY A O 1
ATOM 1134 N N . PHE A 1 154 ? -3.472 -5.570 -40.382 1.00 37.06 154 PHE A N 1
ATOM 1135 C CA . PHE A 1 154 ? -2.511 -6.256 -41.258 1.00 37.06 154 PHE A CA 1
ATOM 1136 C C . PHE A 1 154 ? -2.498 -7.767 -40.978 1.00 37.06 154 PHE A C 1
ATOM 1138 O O . PHE A 1 154 ? -1.849 -8.235 -40.052 1.00 37.06 154 PHE A O 1
ATOM 1145 N N . LEU A 1 155 ? -3.253 -8.515 -41.779 1.00 35.09 155 LEU A N 1
ATOM 1146 C CA . LEU A 1 155 ? -3.042 -9.930 -42.088 1.00 35.09 155 LEU A CA 1
ATOM 1147 C C . LEU A 1 155 ? -3.665 -10.131 -43.473 1.00 35.09 155 LEU A C 1
ATOM 1149 O O . LEU A 1 155 ? -4.886 -10.218 -43.599 1.00 35.09 155 LEU A O 1
ATOM 1153 N N . ARG A 1 156 ? -2.825 -10.110 -44.507 1.00 34.69 156 ARG A N 1
ATOM 1154 C CA . ARG A 1 156 ? -3.062 -10.783 -45.783 1.00 34.69 156 ARG A CA 1
ATOM 1155 C C . ARG A 1 156 ? -1.723 -11.334 -46.256 1.00 34.69 156 ARG A C 1
ATOM 1157 O O . ARG A 1 156 ? -0.770 -10.564 -46.325 1.00 34.69 156 ARG A O 1
ATOM 1164 N N . ASP A 1 157 ? -1.753 -12.647 -46.464 1.00 45.19 157 ASP A N 1
ATOM 1165 C CA . ASP A 1 157 ? -1.047 -13.473 -47.450 1.00 45.19 157 ASP A CA 1
ATOM 1166 C C . ASP A 1 157 ? 0.446 -13.216 -47.703 1.00 45.19 157 ASP A C 1
ATOM 1168 O O . ASP A 1 157 ? 0.802 -12.180 -48.307 1.00 45.19 157 ASP A O 1
#

InterPro domains:
  IPR036393 Acetylglutamate kinase-like superfamily [G3DSA:3.40.1160.10] (2-129)
  IPR036393 Acetylglutamate kinase-like superfamily [SSF53633] (4-128)

Foldseek 3Di:
DQPCDPVNLLVLLVVLVVCLVPDLAEAEFALPPVLVCQCCPPVPGRDQVSLVVRQVSRVVNLVSSVVNNDDQAPSDQDLDLVVQLVRSVVSHHHTHYDNHSPDGRVRVQLVSCVSNVPQWGWDQDDDDPPCHGPTDGNPDDPDDPPPPDPPPPDDDD